Protein AF-A0A0G0CD13-F1 (afdb_monomer)

Secondary structure (DSSP, 8-state):
-PPBP--HHHHHHHHHIIIIIIHHHHHHHHHHHHHHHHHHHH--HHHHHHHHHHHHHHHHHHHHHHHHHHHHHHB-BS-HHHHHHHHHHHHHHHHHHHHHHT---SSHHHHHHHHHHHHHHHHHHHHHHHHHHHH---B---GGGS--

Sequence (148 aa):
MKKKIIQDWQIALVHWLLAGIAMPFLFSLIFGMTIINVIESFGVIVWLAILGEVIKFFLIWISIIYSAKYISKMFIIKNSLNVVRLATIYLIIFVGGFRLIFFDGSDEINYILSVIHLLSLLVIAPFFYFSSKNYIKNRGETKEDIIQ

Structure (mmCIF, N/CA/C/O backbone):
data_AF-A0A0G0CD13-F1
#
_entry.id   AF-A0A0G0CD13-F1
#
loop_
_atom_site.group_PDB
_atom_site.id
_atom_site.type_symbol
_atom_site.label_atom_id
_atom_site.label_alt_id
_atom_site.label_comp_id
_atom_site.label_asym_id
_atom_site.label_entity_id
_atom_site.label_seq_id
_atom_site.pdbx_PDB_ins_code
_atom_site.Cartn_x
_atom_site.Cartn_y
_atom_site.Cartn_z
_atom_site.occupancy
_atom_site.B_iso_or_equiv
_atom_site.auth_seq_id
_atom_site.auth_comp_id
_atom_site.auth_asym_id
_atom_site.auth_atom_id
_atom_site.pdbx_PDB_model_num
ATOM 1 N N . MET A 1 1 ? -19.326 12.287 15.334 1.00 60.97 1 MET A N 1
ATOM 2 C CA . MET A 1 1 ? -19.711 11.193 14.414 1.00 60.97 1 MET A CA 1
ATOM 3 C C . MET A 1 1 ? -19.573 9.896 15.195 1.00 60.97 1 MET A C 1
ATOM 5 O O . MET A 1 1 ? -18.497 9.686 15.742 1.00 60.97 1 MET A O 1
ATOM 9 N N . LYS A 1 2 ? -20.641 9.100 15.343 1.00 74.19 2 LYS A N 1
ATOM 10 C CA . LYS A 1 2 ? -20.572 7.826 16.084 1.00 74.19 2 LYS A CA 1
ATOM 11 C C . LYS A 1 2 ? -19.629 6.866 15.351 1.00 74.19 2 LYS A C 1
ATOM 13 O O . LYS A 1 2 ? -19.743 6.721 14.131 1.00 74.19 2 LYS A O 1
ATOM 18 N N . LYS A 1 3 ? -18.687 6.253 16.073 1.00 80.12 3 LYS A N 1
ATOM 19 C CA . LYS A 1 3 ? -17.772 5.258 15.497 1.00 80.12 3 LYS A CA 1
ATOM 20 C C . LYS A 1 3 ? -18.513 3.944 15.277 1.00 80.12 3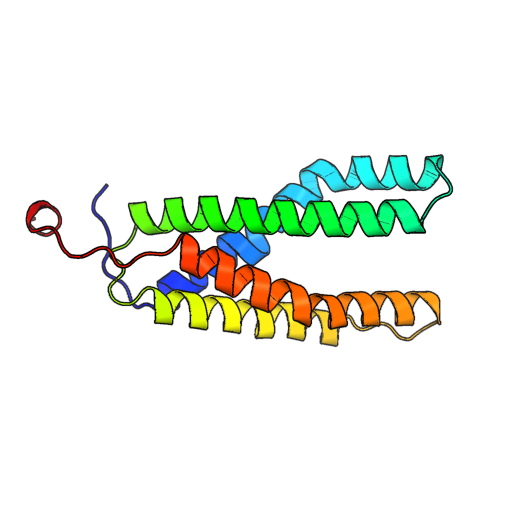 LYS A C 1
ATOM 22 O O . LYS A 1 3 ? -19.342 3.553 16.091 1.00 80.12 3 LYS A O 1
ATOM 27 N N . LYS A 1 4 ? -18.196 3.249 14.189 1.00 84.69 4 LYS A N 1
ATOM 28 C CA . LYS A 1 4 ? -18.786 1.950 13.853 1.00 84.69 4 LYS A CA 1
ATOM 29 C C . LYS A 1 4 ? -17.885 0.812 14.328 1.00 84.69 4 LYS A C 1
ATOM 31 O O . LYS A 1 4 ? -16.664 0.876 14.181 1.00 84.69 4 LYS A O 1
ATOM 36 N N . ILE A 1 5 ? -18.492 -0.245 14.857 1.00 84.88 5 ILE A N 1
ATOM 37 C CA . ILE A 1 5 ? -17.815 -1.518 15.116 1.00 84.88 5 ILE A CA 1
ATOM 38 C C . ILE A 1 5 ? -18.046 -2.395 13.892 1.00 84.88 5 ILE A C 1
ATOM 40 O O . ILE A 1 5 ? -19.184 -2.718 13.565 1.00 84.88 5 ILE A O 1
ATOM 44 N N . ILE A 1 6 ? -16.968 -2.742 13.199 1.00 88.81 6 ILE A N 1
ATOM 45 C CA . ILE A 1 6 ? -16.992 -3.613 12.021 1.00 88.81 6 ILE A CA 1
ATOM 46 C C . ILE A 1 6 ? -15.840 -4.616 12.108 1.00 88.81 6 ILE A C 1
ATOM 48 O O . ILE A 1 6 ? -14.985 -4.507 12.988 1.00 88.81 6 ILE A O 1
ATOM 52 N N . GLN A 1 7 ? -15.825 -5.607 11.219 1.00 92.88 7 GLN A N 1
ATOM 53 C CA . GLN A 1 7 ? -14.803 -6.651 11.243 1.00 92.88 7 GLN A CA 1
ATOM 54 C C . GLN A 1 7 ? -13.443 -6.108 10.774 1.00 92.88 7 GLN A C 1
ATOM 56 O O . GLN A 1 7 ? -13.373 -5.270 9.873 1.00 92.88 7 GLN A O 1
ATOM 61 N N . ASP A 1 8 ? -12.348 -6.619 11.347 1.00 93.00 8 ASP A N 1
ATOM 62 C CA . ASP A 1 8 ? -10.984 -6.149 11.057 1.00 93.00 8 ASP A CA 1
ATOM 63 C C . ASP A 1 8 ? -10.638 -6.189 9.560 1.00 93.00 8 ASP A C 1
ATOM 65 O O . ASP A 1 8 ? -9.971 -5.284 9.062 1.00 93.00 8 ASP A O 1
ATOM 69 N N . TRP A 1 9 ? -11.107 -7.204 8.823 1.00 95.31 9 TRP A N 1
ATOM 70 C CA . TRP A 1 9 ? -10.844 -7.326 7.384 1.00 95.31 9 TRP A CA 1
ATOM 71 C C . TRP A 1 9 ? -11.479 -6.190 6.575 1.00 95.31 9 TRP A C 1
ATOM 73 O O . TRP A 1 9 ? -10.897 -5.734 5.595 1.00 95.31 9 TRP A O 1
ATOM 83 N N . GLN A 1 10 ? -12.627 -5.669 7.017 1.00 95.81 10 GLN A N 1
ATOM 84 C CA . GLN A 1 10 ? -13.286 -4.528 6.379 1.00 95.81 10 GLN A CA 1
ATOM 85 C C . GLN A 1 10 ? -12.494 -3.246 6.638 1.00 95.81 10 GLN A C 1
ATOM 87 O O . GLN A 1 10 ? -12.273 -2.456 5.723 1.00 95.81 10 GLN A O 1
ATOM 92 N N . ILE A 1 11 ? -12.005 -3.061 7.869 1.00 95.56 11 ILE A N 1
ATOM 93 C CA . ILE A 1 11 ? -11.129 -1.933 8.218 1.00 95.56 11 ILE A CA 1
ATOM 94 C C . ILE A 1 11 ? -9.830 -2.004 7.408 1.00 95.56 11 ILE A C 1
ATOM 96 O O . ILE A 1 11 ? -9.377 -0.994 6.870 1.00 95.56 11 ILE A O 1
ATOM 100 N N . ALA A 1 12 ? -9.249 -3.198 7.289 1.00 97.06 12 ALA A N 1
ATOM 101 C CA . ALA A 1 12 ? -8.047 -3.448 6.507 1.00 97.06 12 ALA A CA 1
ATOM 102 C C . ALA A 1 12 ? -8.254 -3.141 5.020 1.00 97.06 12 ALA A C 1
ATOM 104 O O . ALA A 1 12 ? -7.406 -2.493 4.409 1.00 97.06 12 ALA A O 1
ATOM 105 N N . LEU A 1 13 ? -9.395 -3.552 4.459 1.00 95.94 13 LEU A N 1
ATOM 106 C CA . LEU A 1 13 ? -9.759 -3.281 3.072 1.00 95.94 13 LEU A CA 1
ATOM 107 C C . LEU A 1 13 ? -9.876 -1.775 2.824 1.00 95.94 13 LEU A C 1
ATOM 109 O O . LEU A 1 13 ? -9.277 -1.266 1.883 1.00 95.94 13 LEU A O 1
ATOM 113 N N . VAL A 1 14 ? -10.575 -1.045 3.699 1.00 95.69 14 VAL A N 1
ATOM 114 C CA . VAL A 1 14 ? -10.670 0.422 3.618 1.00 95.69 14 VAL A CA 1
ATOM 115 C C . VAL A 1 14 ? -9.288 1.062 3.736 1.00 95.69 14 VAL A C 1
ATOM 117 O O . VAL A 1 14 ? -8.973 1.984 2.983 1.00 95.69 14 VAL A O 1
ATOM 120 N N . HIS A 1 15 ? -8.440 0.568 4.646 1.00 95.81 15 HIS A N 1
ATOM 121 C CA . HIS A 1 15 ? -7.094 1.108 4.817 1.00 95.81 15 HIS A CA 1
ATOM 122 C C . HIS A 1 15 ? -6.279 0.973 3.540 1.00 95.81 15 HIS A C 1
ATOM 124 O O . HIS A 1 15 ? -5.703 1.960 3.084 1.00 95.81 15 HIS A O 1
ATOM 130 N N . TRP A 1 16 ? -6.270 -0.231 2.969 1.00 94.88 16 TRP A N 1
ATOM 131 C CA . TRP A 1 16 ? -5.568 -0.544 1.736 1.00 94.88 16 TRP A CA 1
ATOM 132 C C . TRP A 1 16 ? -6.127 0.230 0.537 1.00 94.88 16 TRP A C 1
ATOM 134 O O . TRP A 1 16 ? -5.344 0.811 -0.205 1.00 94.88 16 TRP A O 1
ATOM 144 N N . LEU A 1 17 ? -7.450 0.332 0.376 1.00 93.31 17 LEU A N 1
ATOM 145 C CA . LEU A 1 17 ? -8.054 1.113 -0.711 1.00 93.31 17 LEU A CA 1
ATOM 146 C C . LEU A 1 17 ? -7.620 2.581 -0.654 1.00 93.31 17 LEU A C 1
ATOM 148 O O . LEU A 1 17 ? -7.221 3.152 -1.666 1.00 93.31 17 LEU A O 1
ATOM 152 N N . LEU A 1 18 ? -7.651 3.189 0.534 1.00 92.50 18 LEU A N 1
ATOM 153 C CA . LEU A 1 18 ? -7.268 4.590 0.707 1.00 92.50 18 LEU A CA 1
ATOM 154 C C . LEU A 1 18 ? -5.757 4.804 0.559 1.00 92.50 18 LEU A C 1
ATOM 156 O O . LEU A 1 18 ? -5.331 5.738 -0.118 1.00 92.50 18 LEU A O 1
ATOM 160 N N . ALA A 1 19 ? -4.949 3.957 1.201 1.00 90.25 19 ALA A N 1
ATOM 161 C CA . ALA A 1 19 ? -3.504 4.149 1.287 1.00 90.25 19 ALA A CA 1
ATOM 162 C C . ALA A 1 19 ? -2.733 3.588 0.080 1.00 90.25 19 ALA A C 1
ATOM 164 O O . ALA A 1 19 ? -1.692 4.125 -0.283 1.00 90.25 19 ALA A O 1
ATOM 165 N N . GLY A 1 20 ? -3.230 2.504 -0.514 1.00 81.12 20 GLY A N 1
ATOM 166 C CA . GLY A 1 20 ? -2.584 1.760 -1.592 1.00 81.12 20 GLY A CA 1
ATOM 167 C C . GLY A 1 20 ? -3.108 2.073 -2.992 1.00 81.12 20 GLY A C 1
ATOM 168 O O . GLY A 1 20 ? -2.374 1.845 -3.948 1.00 81.12 20 GLY A O 1
ATOM 169 N N . ILE A 1 21 ? -4.333 2.599 -3.133 1.00 81.94 21 ILE A N 1
ATOM 170 C CA . ILE A 1 21 ? -4.927 2.906 -4.448 1.00 81.94 21 ILE A CA 1
ATOM 171 C C . ILE A 1 21 ? -5.304 4.379 -4.563 1.00 81.94 21 ILE A C 1
ATOM 173 O O . ILE A 1 21 ? -4.725 5.093 -5.376 1.00 81.94 21 ILE A O 1
ATOM 177 N N . ALA A 1 22 ? -6.269 4.838 -3.763 1.00 80.75 22 ALA A N 1
ATOM 178 C CA . ALA A 1 22 ? -6.933 6.118 -3.995 1.00 80.75 22 ALA A CA 1
ATOM 179 C C . ALA A 1 22 ? -5.950 7.291 -3.970 1.00 80.75 22 ALA A C 1
ATOM 181 O O . ALA A 1 22 ? -5.947 8.120 -4.876 1.00 80.75 22 ALA A O 1
ATOM 182 N N . MET A 1 23 ? -5.084 7.343 -2.958 1.00 71.69 23 MET A N 1
ATOM 183 C CA . MET A 1 23 ? -4.122 8.431 -2.842 1.00 71.69 23 MET A CA 1
ATOM 184 C C . MET A 1 23 ? -3.010 8.361 -3.903 1.00 71.69 23 MET A C 1
ATOM 186 O O . MET A 1 23 ? -2.834 9.365 -4.590 1.00 71.69 23 MET A O 1
ATOM 190 N N . PRO A 1 24 ? -2.309 7.228 -4.134 1.00 71.31 24 PRO A N 1
ATOM 191 C CA . PRO A 1 24 ? -1.365 7.122 -5.250 1.00 71.31 24 PRO A CA 1
ATOM 192 C C . PRO A 1 24 ? -1.969 7.514 -6.605 1.00 71.31 24 PRO A C 1
ATOM 194 O O . PRO A 1 24 ? -1.340 8.258 -7.350 1.00 71.31 24 PRO A O 1
ATOM 197 N N . PHE A 1 25 ? -3.209 7.099 -6.887 1.00 77.44 25 PHE A N 1
ATOM 198 C CA . PHE A 1 25 ? -3.918 7.462 -8.115 1.00 77.44 25 PHE A CA 1
ATOM 199 C C . PHE A 1 25 ? -4.158 8.974 -8.235 1.00 77.44 25 PHE A C 1
ATOM 201 O O . PHE A 1 25 ? -3.864 9.565 -9.273 1.00 77.44 25 PHE A O 1
ATOM 208 N N . LEU A 1 26 ? -4.634 9.624 -7.167 1.00 76.94 26 LEU A 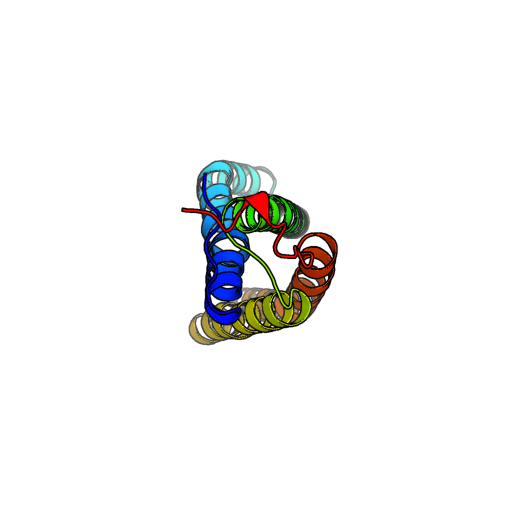N 1
ATOM 209 C CA . LEU A 1 26 ? -4.822 11.079 -7.143 1.00 76.94 26 LEU A CA 1
ATOM 210 C C . LEU A 1 26 ? -3.505 11.827 -7.369 1.00 76.94 26 LEU A C 1
ATOM 212 O O . LEU A 1 26 ? -3.471 12.817 -8.096 1.00 76.94 26 LEU A O 1
ATOM 216 N N . PHE A 1 27 ? -2.408 11.343 -6.790 1.00 68.50 27 PHE A N 1
ATOM 217 C CA . PHE A 1 27 ? -1.097 11.937 -7.018 1.00 68.50 27 PHE A CA 1
ATOM 218 C C . PHE A 1 27 ? -0.613 11.750 -8.457 1.00 68.50 27 PHE A C 1
ATOM 220 O O . PHE A 1 27 ? -0.114 12.704 -9.049 1.00 68.50 27 PHE A O 1
ATOM 227 N N . SER A 1 28 ? -0.803 10.571 -9.050 1.00 70.44 28 SER A N 1
ATOM 228 C CA . SER A 1 2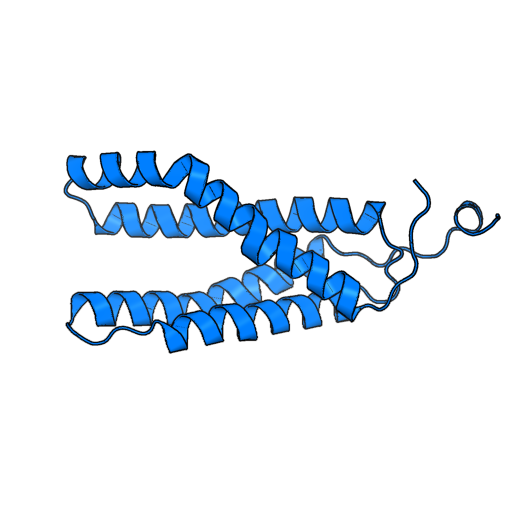8 ? -0.497 10.352 -10.466 1.00 70.44 28 SER A CA 1
ATOM 229 C C . SER A 1 28 ? -1.304 11.279 -11.378 1.00 70.44 28 SER A C 1
ATOM 231 O O . SER A 1 28 ? -0.748 11.793 -12.342 1.00 70.44 28 SER A O 1
ATOM 233 N N . LEU A 1 29 ? -2.571 11.562 -11.057 1.00 77.31 29 LEU A N 1
ATOM 234 C CA . LEU A 1 29 ? -3.375 12.530 -11.812 1.00 77.31 29 LEU A CA 1
ATOM 235 C C . LEU A 1 29 ? -2.836 13.962 -11.704 1.00 77.31 29 LEU A C 1
ATOM 237 O O . LEU A 1 29 ? -2.770 14.664 -12.708 1.00 77.31 29 LEU A O 1
ATOM 241 N N . ILE A 1 30 ? -2.445 14.398 -10.503 1.00 76.12 30 ILE A N 1
ATOM 242 C CA . ILE A 1 30 ? -1.984 15.777 -10.270 1.00 76.12 30 ILE A CA 1
ATOM 243 C C . ILE A 1 30 ? -0.586 16.005 -10.858 1.00 76.12 30 ILE A C 1
ATOM 245 O O . ILE A 1 30 ? -0.322 17.054 -11.440 1.00 76.12 30 ILE A O 1
ATOM 249 N N . PHE A 1 31 ? 0.318 15.037 -10.700 1.00 69.44 31 PHE A N 1
ATOM 250 C CA . PHE A 1 31 ? 1.739 15.211 -11.014 1.00 69.44 31 PHE A CA 1
ATOM 251 C C . PHE A 1 31 ? 2.181 14.521 -12.309 1.00 69.44 31 PHE A C 1
ATOM 253 O O . PHE A 1 31 ? 3.269 14.813 -12.800 1.00 69.44 31 PHE A O 1
ATOM 260 N N . GLY A 1 32 ? 1.357 13.645 -12.890 1.00 70.56 32 GLY A N 1
ATOM 261 C CA . GLY A 1 32 ? 1.721 12.851 -14.066 1.00 70.56 32 GLY A CA 1
ATOM 262 C C . GLY A 1 32 ? 2.097 13.699 -15.279 1.00 70.56 32 GLY A C 1
ATOM 263 O O . GLY A 1 32 ? 3.141 13.466 -15.881 1.00 70.56 32 GLY A O 1
ATOM 264 N N . MET A 1 33 ? 1.313 14.737 -15.592 1.00 68.88 33 MET A N 1
ATOM 265 C CA . MET A 1 33 ? 1.617 15.624 -16.726 1.00 68.88 33 MET A CA 1
ATOM 266 C C . MET A 1 33 ? 2.896 16.440 -16.512 1.00 68.88 33 MET A C 1
ATOM 268 O O . MET A 1 33 ? 3.691 16.600 -17.434 1.00 68.88 33 MET A O 1
ATOM 272 N N . THR A 1 34 ? 3.142 16.909 -15.287 1.00 68.94 34 THR A N 1
ATOM 273 C CA . THR A 1 34 ? 4.373 17.637 -14.953 1.00 68.94 34 THR A CA 1
ATOM 274 C C . THR A 1 34 ? 5.602 16.743 -15.103 1.00 68.94 34 THR A C 1
ATOM 276 O O . THR A 1 34 ? 6.627 17.193 -15.605 1.00 68.94 34 THR A O 1
ATOM 279 N N . ILE A 1 35 ? 5.500 15.470 -14.709 1.00 67.81 35 ILE A N 1
ATOM 280 C CA . ILE A 1 35 ? 6.597 14.505 -14.823 1.00 67.81 35 ILE A CA 1
ATOM 281 C C . ILE A 1 35 ? 6.929 14.218 -16.294 1.00 67.81 35 ILE A C 1
ATOM 283 O O . ILE A 1 35 ? 8.106 14.226 -16.643 1.00 67.81 35 ILE A O 1
ATOM 287 N N . ILE A 1 36 ? 5.925 14.032 -17.161 1.00 68.88 36 ILE A N 1
ATOM 288 C CA . ILE A 1 36 ? 6.135 13.778 -18.601 1.00 68.88 36 ILE A CA 1
ATOM 289 C C . ILE A 1 36 ? 6.915 14.931 -19.251 1.00 68.88 36 ILE A C 1
ATOM 291 O O . ILE A 1 36 ? 7.952 14.699 -19.868 1.00 68.88 36 ILE A O 1
ATOM 295 N N . ASN A 1 37 ? 6.493 16.175 -19.011 1.00 67.06 37 ASN A N 1
ATOM 296 C CA . ASN A 1 37 ? 7.145 17.358 -19.586 1.00 67.06 37 ASN A CA 1
ATOM 297 C C . ASN A 1 37 ? 8.595 17.540 -19.096 1.00 67.06 37 ASN A C 1
ATOM 299 O O . ASN A 1 37 ? 9.454 18.021 -19.832 1.00 67.06 37 ASN A O 1
ATOM 303 N N . VAL A 1 38 ? 8.889 17.157 -17.849 1.00 66.94 38 VAL A N 1
ATOM 304 C CA . VAL A 1 38 ? 10.255 17.209 -17.301 1.00 66.94 38 VAL A CA 1
ATOM 305 C C . VAL A 1 38 ? 11.132 16.097 -17.891 1.00 66.94 38 VAL A C 1
ATOM 307 O O . VAL A 1 38 ? 12.303 16.337 -18.175 1.00 66.94 38 VAL A O 1
ATOM 310 N N . ILE A 1 39 ? 10.590 14.897 -18.124 1.00 65.94 39 ILE A N 1
ATOM 311 C CA . ILE A 1 39 ? 11.336 13.776 -18.722 1.00 65.94 39 ILE A CA 1
ATOM 312 C C . ILE A 1 39 ? 11.812 14.112 -20.135 1.00 65.94 39 ILE A C 1
ATOM 314 O O . ILE A 1 39 ? 12.990 13.908 -20.438 1.00 65.94 39 ILE A O 1
ATOM 318 N N . GLU A 1 40 ? 10.935 14.673 -20.967 1.00 65.81 40 GLU A N 1
ATOM 319 C CA . GLU A 1 40 ? 11.276 15.051 -22.343 1.00 65.81 40 GLU A CA 1
ATOM 320 C C . GLU A 1 40 ? 12.378 16.119 -22.402 1.00 65.81 40 GLU A C 1
ATOM 322 O O . GLU A 1 40 ? 13.194 16.124 -23.322 1.00 65.81 40 GLU A O 1
ATOM 327 N N . SER A 1 41 ? 12.451 16.995 -21.396 1.00 65.56 41 SER A N 1
ATOM 328 C CA . SER A 1 41 ? 13.336 18.159 -21.427 1.00 65.56 41 SER A CA 1
ATOM 329 C C . SER A 1 41 ? 14.748 17.913 -20.882 1.00 65.56 41 SER A C 1
ATOM 331 O O . SER A 1 41 ? 15.645 18.697 -21.189 1.00 65.56 41 SER A O 1
ATOM 333 N N . PHE A 1 42 ? 14.967 16.880 -20.058 1.00 60.38 42 PHE A N 1
ATOM 334 C CA . PHE A 1 42 ? 16.248 16.697 -19.362 1.00 60.38 42 PHE A CA 1
ATOM 335 C C . PHE A 1 42 ? 17.149 15.613 -19.963 1.00 60.38 42 PHE A C 1
ATOM 337 O O . PHE A 1 42 ? 18.340 15.619 -19.676 1.00 60.38 42 PHE A O 1
ATOM 344 N N . GLY A 1 43 ? 16.646 14.671 -20.768 1.00 59.69 43 GLY A N 1
ATOM 345 C CA . GLY A 1 43 ? 17.471 13.576 -21.318 1.00 59.69 43 GLY A CA 1
ATOM 346 C C . GLY A 1 43 ? 18.112 12.662 -20.253 1.00 59.69 43 GLY A C 1
ATOM 347 O O . GLY A 1 43 ? 18.886 11.764 -20.575 1.00 59.69 43 GLY A O 1
ATOM 348 N N . VAL A 1 44 ? 17.781 12.867 -18.973 1.00 63.78 44 VAL A N 1
ATOM 349 C CA . VAL A 1 44 ? 18.368 12.193 -17.813 1.00 63.78 44 VAL A CA 1
ATOM 350 C C . VAL A 1 44 ? 17.338 11.242 -17.195 1.00 63.78 44 VAL A C 1
ATOM 352 O O . VAL A 1 44 ? 16.862 11.413 -16.072 1.00 63.78 44 VAL A O 1
ATOM 355 N N . ILE A 1 45 ? 16.974 10.220 -17.966 1.00 66.69 45 ILE A N 1
ATOM 356 C CA . ILE A 1 45 ? 15.890 9.274 -17.653 1.00 66.69 45 ILE A CA 1
ATOM 357 C C . ILE A 1 45 ? 16.132 8.536 -16.321 1.00 66.69 45 ILE A C 1
ATOM 359 O O . ILE A 1 45 ? 15.202 8.334 -15.543 1.00 66.69 45 ILE A O 1
ATOM 363 N N . VAL A 1 46 ? 17.387 8.197 -16.003 1.00 64.50 46 VAL A N 1
A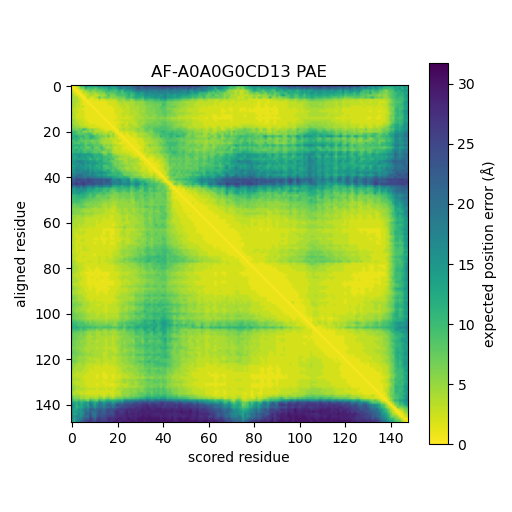TOM 364 C CA . VAL A 1 46 ? 17.737 7.409 -14.804 1.00 64.50 46 VAL A CA 1
ATOM 365 C C . VAL A 1 46 ? 17.512 8.185 -13.500 1.00 64.50 46 VAL A C 1
ATOM 367 O O . VAL A 1 46 ? 16.908 7.661 -12.565 1.00 64.50 46 VAL A O 1
ATOM 370 N N . TRP A 1 47 ? 17.952 9.445 -13.422 1.00 67.31 47 TRP A N 1
ATOM 371 C CA . TRP A 1 47 ? 17.786 10.257 -12.208 1.00 67.31 47 TRP A CA 1
ATOM 372 C C . TRP A 1 47 ? 16.317 10.616 -11.953 1.00 67.31 47 TRP A C 1
ATOM 374 O O . TRP A 1 47 ? 15.880 10.652 -10.801 1.00 67.31 47 TRP A O 1
ATOM 384 N N . LEU A 1 48 ? 15.534 10.804 -13.018 1.00 69.00 48 LEU A N 1
ATOM 385 C CA . LEU A 1 48 ? 14.091 11.022 -12.921 1.00 69.00 48 LEU A CA 1
ATOM 386 C C . LEU A 1 48 ? 13.341 9.764 -12.469 1.00 69.00 48 LEU A C 1
ATOM 388 O O . LEU A 1 48 ? 12.421 9.876 -11.660 1.00 69.00 48 LEU A O 1
ATOM 392 N N . ALA A 1 49 ? 13.765 8.573 -12.901 1.00 67.38 49 ALA A N 1
ATOM 393 C CA . ALA A 1 49 ? 13.206 7.312 -12.413 1.00 67.38 49 ALA A CA 1
ATOM 394 C C . ALA A 1 49 ? 13.457 7.117 -10.905 1.00 67.38 49 ALA A C 1
ATOM 396 O O . ALA A 1 49 ? 12.538 6.764 -10.162 1.00 67.38 49 ALA A O 1
ATOM 397 N N . ILE A 1 50 ? 14.672 7.421 -10.430 1.00 71.75 50 ILE A N 1
ATOM 398 C CA . ILE A 1 50 ? 15.010 7.378 -8.997 1.00 71.75 50 ILE A CA 1
ATOM 399 C C . ILE A 1 50 ? 14.149 8.375 -8.211 1.00 71.75 50 ILE A C 1
ATOM 401 O O . ILE A 1 50 ? 13.556 8.011 -7.195 1.00 71.75 50 ILE A O 1
ATOM 405 N N . LEU A 1 51 ? 14.039 9.621 -8.687 1.00 76.12 51 LEU A N 1
ATOM 406 C CA . LEU A 1 51 ? 13.208 10.642 -8.047 1.00 76.12 51 LEU A CA 1
ATOM 407 C C . LEU A 1 51 ? 11.729 10.225 -8.005 1.00 76.12 51 LEU A C 1
ATOM 409 O O . LEU A 1 51 ? 11.071 10.403 -6.980 1.00 76.12 51 LEU A O 1
ATOM 413 N N . GLY A 1 52 ? 11.221 9.630 -9.086 1.00 74.88 52 GLY A N 1
ATOM 414 C CA . GLY A 1 52 ? 9.856 9.114 -9.166 1.00 74.88 52 GLY A CA 1
ATOM 415 C C . GLY A 1 52 ? 9.568 8.042 -8.114 1.00 74.88 52 GLY A C 1
ATOM 416 O O . GLY A 1 52 ? 8.536 8.097 -7.442 1.00 74.88 52 GLY A O 1
ATOM 417 N N . GLU A 1 53 ? 10.501 7.113 -7.895 1.00 75.38 53 GLU A N 1
ATOM 418 C CA . GLU A 1 53 ? 10.370 6.116 -6.829 1.00 75.38 53 GLU A CA 1
ATOM 419 C C . GLU A 1 53 ? 10.416 6.760 -5.433 1.00 75.38 53 GLU A C 1
ATOM 421 O O . GLU A 1 53 ? 9.569 6.448 -4.594 1.00 75.38 53 GLU A O 1
ATOM 426 N N . VAL A 1 54 ? 11.313 7.722 -5.182 1.00 80.75 54 VAL A N 1
ATOM 427 C CA . VAL A 1 54 ? 11.363 8.454 -3.897 1.00 80.75 54 VAL A CA 1
ATOM 428 C C . VAL A 1 54 ? 10.040 9.169 -3.610 1.00 80.75 54 VAL A C 1
ATOM 430 O O . VAL A 1 54 ? 9.496 9.050 -2.507 1.00 80.75 54 VAL A O 1
ATOM 433 N N . ILE A 1 55 ? 9.489 9.868 -4.607 1.00 81.50 55 ILE A N 1
ATOM 434 C CA . ILE A 1 55 ? 8.187 10.531 -4.496 1.00 81.50 55 ILE A CA 1
ATOM 435 C C . ILE A 1 55 ? 7.119 9.491 -4.163 1.00 81.50 55 ILE A C 1
ATOM 437 O O . ILE A 1 55 ? 6.397 9.654 -3.186 1.00 81.50 55 ILE A O 1
ATOM 441 N N . LYS A 1 56 ? 7.053 8.373 -4.889 1.00 78.38 56 LYS A N 1
ATOM 442 C CA . LYS A 1 56 ? 6.078 7.303 -4.636 1.00 78.38 56 LYS A CA 1
ATOM 443 C C . LYS A 1 56 ? 6.119 6.776 -3.196 1.00 78.38 56 LYS A C 1
ATOM 445 O O . LYS A 1 56 ? 5.057 6.613 -2.592 1.00 78.38 56 LYS A O 1
ATOM 450 N N . PHE A 1 57 ? 7.300 6.567 -2.607 1.00 83.75 57 PHE A N 1
ATOM 451 C CA . PHE A 1 57 ? 7.417 6.184 -1.191 1.00 83.75 57 PHE A CA 1
ATOM 452 C C . PHE A 1 57 ? 6.844 7.247 -0.251 1.00 83.75 57 PHE A C 1
ATOM 454 O O . PHE A 1 57 ? 6.076 6.924 0.661 1.00 83.75 57 PHE A O 1
ATOM 461 N N . PHE A 1 58 ? 7.173 8.514 -0.497 1.00 86.00 58 PHE A N 1
ATOM 462 C CA . PHE A 1 58 ? 6.655 9.636 0.279 1.00 86.00 58 PHE A CA 1
ATOM 463 C C . PHE A 1 58 ? 5.126 9.745 0.186 1.00 86.00 58 PHE A C 1
ATOM 465 O O . PHE A 1 58 ? 4.442 9.934 1.194 1.00 86.00 58 PHE A O 1
ATOM 472 N N . LEU A 1 59 ? 4.572 9.542 -1.009 1.00 84.94 59 LEU A N 1
ATOM 473 C CA . LEU A 1 59 ? 3.133 9.552 -1.238 1.00 84.94 59 LEU A CA 1
ATOM 474 C C . LEU A 1 59 ? 2.436 8.426 -0.486 1.00 84.94 59 LEU A C 1
ATOM 476 O O . LEU A 1 59 ? 1.452 8.674 0.208 1.00 84.94 59 LEU A O 1
ATOM 480 N N . ILE A 1 60 ? 2.957 7.202 -0.557 1.00 88.31 60 ILE A N 1
ATOM 481 C CA . ILE A 1 60 ? 2.409 6.061 0.187 1.00 88.31 60 ILE A CA 1
ATOM 482 C C . ILE A 1 60 ? 2.440 6.336 1.687 1.00 88.31 60 ILE A C 1
ATOM 484 O O . ILE A 1 60 ? 1.448 6.106 2.374 1.00 88.31 60 ILE A O 1
ATOM 488 N N . TRP A 1 61 ? 3.538 6.889 2.198 1.00 91.31 61 TRP A N 1
ATOM 489 C CA . TRP A 1 61 ? 3.659 7.243 3.608 1.00 91.31 61 TRP A CA 1
ATOM 490 C C . TRP A 1 61 ? 2.581 8.231 4.064 1.00 91.31 61 TRP A C 1
ATOM 492 O O . TRP A 1 61 ? 1.863 7.970 5.032 1.00 91.31 61 TRP A O 1
ATOM 502 N N . ILE A 1 62 ? 2.406 9.328 3.324 1.00 90.88 62 ILE A N 1
ATOM 503 C CA . ILE A 1 62 ? 1.344 10.308 3.573 1.00 90.88 62 ILE A CA 1
ATOM 504 C C . ILE A 1 62 ? -0.032 9.634 3.527 1.00 90.88 62 ILE A C 1
ATOM 506 O O . ILE A 1 62 ? -0.875 9.849 4.401 1.00 90.88 62 ILE A O 1
ATOM 510 N N . SER A 1 63 ? -0.249 8.776 2.535 1.00 91.62 63 SER A N 1
ATOM 511 C CA . SER A 1 63 ? -1.509 8.064 2.327 1.00 91.62 63 SER A CA 1
ATOM 512 C C . SER A 1 63 ? -1.853 7.152 3.504 1.00 91.62 63 SER A C 1
ATOM 514 O O . SER A 1 63 ? -3.001 7.117 3.951 1.00 91.62 63 SER A O 1
ATOM 516 N N . ILE A 1 64 ? -0.852 6.472 4.070 1.00 95.19 64 ILE A N 1
ATOM 517 C CA . ILE A 1 64 ? -0.988 5.659 5.282 1.00 95.19 64 ILE A CA 1
ATOM 518 C C . ILE A 1 64 ? -1.412 6.529 6.468 1.00 95.19 64 ILE A C 1
ATOM 520 O O . ILE A 1 64 ? -2.358 6.166 7.171 1.00 95.19 64 ILE A O 1
ATOM 524 N N . ILE A 1 65 ? -0.766 7.683 6.673 1.00 94.50 65 ILE A N 1
ATOM 525 C CA . ILE A 1 65 ? -1.088 8.610 7.770 1.00 94.50 65 ILE A CA 1
ATOM 526 C C . ILE A 1 65 ? -2.545 9.073 7.671 1.00 94.50 65 ILE A C 1
ATOM 528 O O . ILE A 1 65 ? -3.301 8.980 8.644 1.00 94.50 65 ILE A O 1
ATOM 532 N N . TYR A 1 66 ? -2.963 9.550 6.496 1.00 92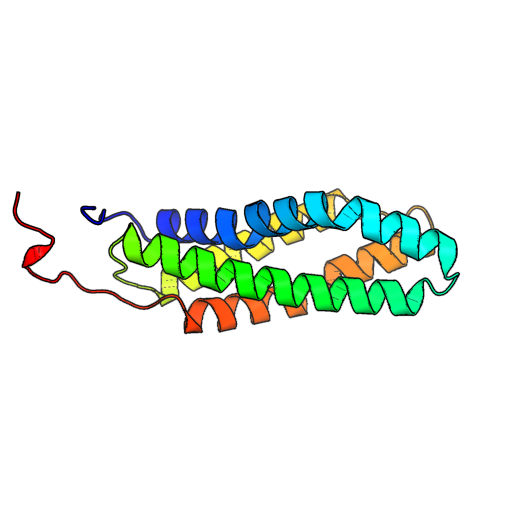.88 66 TYR A N 1
ATOM 533 C CA . TYR A 1 66 ? -4.324 10.044 6.287 1.00 92.88 66 TYR A CA 1
ATOM 534 C C . TYR A 1 66 ? -5.365 8.935 6.408 1.00 92.88 66 TYR A C 1
ATOM 536 O O . TYR A 1 66 ? -6.386 9.127 7.071 1.00 92.88 66 TYR A O 1
ATOM 544 N N . SER A 1 67 ? -5.088 7.764 5.839 1.00 95.06 67 SER A N 1
ATOM 545 C CA . SER A 1 67 ? -5.970 6.604 5.928 1.00 95.06 67 SER A CA 1
ATOM 546 C C . SER A 1 67 ? -6.137 6.130 7.377 1.00 95.06 67 SER A C 1
ATOM 548 O O . SER A 1 67 ? -7.261 5.946 7.844 1.00 95.06 67 SER A O 1
ATOM 550 N N . ALA A 1 68 ? -5.049 6.036 8.149 1.00 94.75 68 ALA A N 1
ATOM 551 C CA . ALA A 1 68 ? -5.106 5.688 9.570 1.00 94.75 68 ALA A CA 1
ATOM 552 C C . ALA A 1 68 ? -5.884 6.734 10.389 1.00 94.75 68 ALA A C 1
ATOM 554 O O . ALA A 1 68 ? -6.712 6.385 11.238 1.00 94.75 68 ALA A O 1
ATOM 555 N N . LYS A 1 69 ? -5.685 8.028 10.103 1.00 93.06 69 LYS A N 1
ATOM 556 C CA . LYS A 1 69 ? -6.444 9.118 10.734 1.00 93.06 69 LYS A CA 1
ATOM 557 C C . LYS A 1 69 ? -7.933 9.032 10.402 1.00 93.06 69 LYS A C 1
ATOM 559 O O . LYS A 1 69 ? -8.751 9.210 11.298 1.00 93.06 69 LYS A O 1
ATOM 564 N N . TYR A 1 70 ? -8.291 8.733 9.157 1.00 92.56 70 TYR A N 1
ATOM 565 C CA . TYR A 1 70 ? -9.680 8.554 8.741 1.00 92.56 70 TYR A CA 1
ATOM 566 C C . TYR A 1 70 ? -10.325 7.358 9.450 1.00 92.56 70 TYR A C 1
ATOM 568 O O . TYR A 1 70 ? -11.347 7.505 10.117 1.00 92.56 70 TYR A O 1
ATOM 576 N N . ILE A 1 71 ? -9.676 6.196 9.402 1.00 93.56 71 ILE A N 1
ATOM 577 C CA . ILE A 1 71 ? -10.167 4.966 10.028 1.00 93.56 71 ILE A CA 1
ATOM 578 C C . ILE A 1 71 ? -10.345 5.139 11.534 1.00 93.56 71 ILE A C 1
ATOM 580 O O . ILE A 1 71 ? -11.379 4.757 12.070 1.00 93.56 71 ILE A O 1
ATOM 584 N N . SER A 1 72 ? -9.394 5.782 12.216 1.00 91.19 72 SER A N 1
ATOM 585 C CA . SER A 1 72 ? -9.495 6.015 13.664 1.00 91.19 72 SER A CA 1
ATOM 586 C C . SER A 1 72 ? -10.642 6.947 14.077 1.00 91.19 72 SER A C 1
ATOM 588 O O . SER A 1 72 ? -11.080 6.905 15.228 1.00 91.19 72 SER A O 1
ATOM 590 N N . LYS A 1 73 ? -11.133 7.790 13.159 1.00 90.25 73 LYS A N 1
ATOM 591 C CA . LYS A 1 73 ? -12.325 8.623 13.370 1.00 90.25 73 LYS A CA 1
ATOM 592 C C . LYS A 1 73 ? -13.622 7.862 13.110 1.00 90.25 73 LYS A C 1
ATOM 594 O O . LYS A 1 73 ? -14.638 8.197 13.707 1.00 90.25 73 LYS A O 1
ATOM 599 N N . MET A 1 74 ? -13.589 6.880 12.213 1.00 90.12 74 MET A N 1
ATOM 600 C CA . MET A 1 74 ? -14.780 6.187 11.719 1.00 90.12 74 MET A CA 1
ATOM 601 C C . MET A 1 74 ? -15.060 4.873 12.446 1.00 90.12 74 MET A C 1
ATOM 603 O O . MET A 1 74 ? -16.223 4.482 12.551 1.00 90.12 74 MET A O 1
ATOM 607 N N . PHE A 1 75 ? -14.026 4.193 12.948 1.00 91.56 75 PHE A N 1
ATOM 608 C CA . PHE A 1 75 ? -14.120 2.814 13.419 1.00 91.56 75 PHE A CA 1
ATOM 609 C C . PHE A 1 75 ? -13.460 2.596 14.782 1.00 91.56 75 PHE A C 1
ATOM 611 O O . PHE A 1 75 ? -12.486 3.260 15.145 1.00 91.56 75 PHE A O 1
ATOM 618 N N . ILE A 1 76 ? -13.986 1.620 15.521 1.00 90.94 76 ILE A N 1
ATOM 619 C CA . ILE A 1 76 ? -13.361 1.069 16.729 1.00 90.94 76 ILE A CA 1
ATOM 620 C C . ILE A 1 76 ? -12.454 -0.087 16.304 1.00 90.94 76 ILE A C 1
ATOM 622 O O . ILE A 1 76 ? -12.901 -1.017 15.635 1.00 90.94 76 ILE A O 1
ATOM 626 N N . ILE A 1 77 ? -11.179 -0.029 16.689 1.00 91.19 77 ILE A N 1
ATOM 627 C CA . ILE A 1 77 ? -10.159 -0.997 16.269 1.00 91.19 77 ILE A CA 1
ATOM 628 C C . ILE A 1 77 ? -9.801 -1.870 17.466 1.00 91.19 77 ILE A C 1
ATOM 630 O O . ILE A 1 77 ? -9.115 -1.409 18.383 1.00 91.19 77 ILE A O 1
ATOM 634 N N . LYS A 1 78 ? -10.258 -3.126 17.444 1.00 90.19 78 LYS A N 1
ATOM 635 C CA . LYS A 1 78 ? -9.992 -4.107 18.509 1.00 90.19 78 LYS A CA 1
ATOM 636 C C . LYS A 1 78 ? -8.617 -4.755 18.349 1.00 90.19 78 LYS A C 1
ATOM 638 O O . LYS A 1 78 ? -7.908 -4.916 19.338 1.00 90.19 78 LYS A O 1
ATOM 643 N N . ASN A 1 79 ? -8.223 -5.075 17.113 1.00 93.31 79 ASN A N 1
ATOM 644 C CA . ASN A 1 79 ? -6.931 -5.688 16.815 1.00 93.31 79 ASN A CA 1
ATOM 645 C C . ASN A 1 79 ? -6.226 -4.993 15.640 1.00 93.31 79 ASN A C 1
ATOM 647 O O . ASN A 1 79 ? -6.316 -5.397 14.480 1.00 93.31 79 ASN A O 1
ATOM 651 N N . SER A 1 80 ? -5.472 -3.939 15.948 1.00 95.12 80 SER A N 1
ATOM 652 C CA . SER A 1 80 ? -4.748 -3.151 14.951 1.00 95.12 80 SER A CA 1
ATOM 653 C C . SER A 1 80 ? -3.699 -3.962 14.200 1.00 95.12 80 SER A C 1
ATOM 655 O O . SER A 1 80 ? -3.471 -3.716 13.018 1.00 95.12 80 SER A O 1
ATOM 657 N N . LEU A 1 81 ? -3.073 -4.946 14.851 1.00 96.62 81 LEU A N 1
ATOM 658 C CA . LEU A 1 81 ? -2.068 -5.787 14.209 1.00 96.62 81 LEU A CA 1
ATOM 659 C C . LEU A 1 81 ? -2.692 -6.650 13.109 1.00 96.62 81 LEU A C 1
ATOM 661 O O . LEU A 1 81 ? -2.115 -6.768 12.029 1.00 96.62 81 LEU A O 1
ATOM 665 N N . ASN A 1 82 ? -3.870 -7.223 13.367 1.00 97.00 82 ASN A N 1
ATOM 666 C CA . ASN A 1 82 ? -4.602 -8.006 12.378 1.00 97.00 82 ASN A CA 1
ATOM 667 C C . ASN A 1 82 ? -5.027 -7.142 11.181 1.00 97.00 82 ASN A C 1
ATOM 669 O O . ASN A 1 82 ? -4.797 -7.527 10.037 1.00 97.00 82 ASN A O 1
ATOM 673 N N . VAL A 1 83 ? -5.529 -5.928 11.438 1.00 97.12 83 VAL A N 1
ATOM 674 C CA . VAL A 1 83 ? -5.863 -4.947 10.389 1.00 97.12 83 VAL A CA 1
ATOM 675 C C . VAL A 1 83 ? -4.653 -4.643 9.498 1.00 97.12 83 VAL A C 1
ATOM 677 O O . VAL A 1 83 ? -4.753 -4.696 8.274 1.00 97.12 83 VAL A O 1
ATOM 680 N N . VAL A 1 84 ? -3.492 -4.358 10.096 1.00 97.62 84 VAL A N 1
ATOM 681 C CA . VAL A 1 84 ? -2.261 -4.035 9.354 1.00 97.62 84 VAL A CA 1
ATOM 682 C C . VAL A 1 84 ? -1.769 -5.229 8.532 1.00 97.62 84 VAL A C 1
ATOM 684 O O . VAL A 1 84 ? -1.379 -5.058 7.375 1.00 97.62 84 VAL A O 1
ATOM 687 N N . ARG A 1 85 ? -1.815 -6.445 9.095 1.00 98.06 85 ARG A N 1
ATOM 688 C CA . ARG A 1 85 ? -1.444 -7.679 8.382 1.00 98.06 85 ARG A CA 1
ATOM 689 C C . ARG A 1 85 ? -2.338 -7.908 7.169 1.00 98.06 85 ARG A C 1
ATOM 691 O O . ARG A 1 85 ? -1.816 -8.074 6.072 1.00 98.06 85 ARG A O 1
ATOM 698 N N . LEU A 1 86 ? -3.657 -7.853 7.349 1.00 98.06 86 LEU A N 1
ATOM 699 C CA . LEU A 1 86 ? -4.618 -8.034 6.261 1.00 98.06 86 LEU A CA 1
ATOM 700 C C . LEU A 1 86 ? -4.456 -6.961 5.179 1.00 98.06 86 LEU A C 1
ATOM 702 O O . LEU A 1 86 ? -4.399 -7.296 4.002 1.00 98.06 86 LEU A O 1
ATOM 706 N N . ALA A 1 87 ? -4.280 -5.692 5.559 1.00 97.44 87 ALA A N 1
ATOM 707 C CA . ALA A 1 87 ? -4.074 -4.609 4.597 1.00 97.44 87 ALA A CA 1
ATOM 708 C C . ALA A 1 87 ? -2.782 -4.793 3.782 1.00 97.44 87 ALA A C 1
ATOM 710 O O . ALA A 1 87 ? -2.754 -4.517 2.585 1.00 97.44 87 ALA A O 1
ATOM 711 N N . THR A 1 88 ? -1.720 -5.301 4.414 1.00 97.25 88 THR A N 1
ATOM 712 C CA . THR A 1 88 ? -0.458 -5.624 3.730 1.00 97.25 88 THR A CA 1
ATOM 713 C 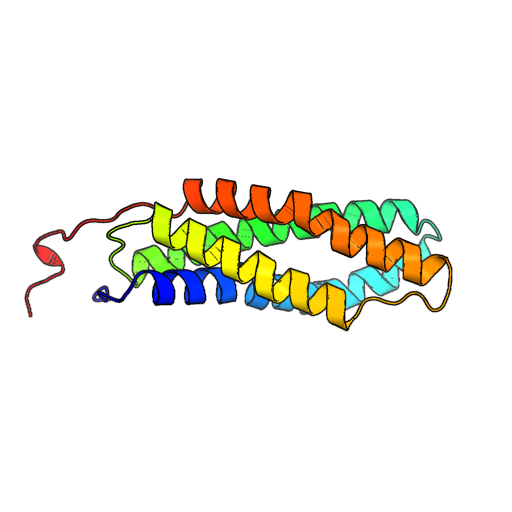C . THR A 1 88 ? -0.622 -6.824 2.794 1.00 97.25 88 THR A C 1
ATOM 715 O O . THR A 1 88 ? -0.102 -6.803 1.683 1.00 97.25 88 THR A O 1
ATOM 718 N N . ILE A 1 89 ? -1.378 -7.850 3.199 1.00 97.44 89 ILE A N 1
ATOM 719 C CA . ILE A 1 89 ? -1.709 -8.991 2.333 1.00 97.44 89 ILE A CA 1
ATOM 720 C C . ILE A 1 89 ? -2.494 -8.517 1.108 1.00 97.44 89 ILE A C 1
ATOM 722 O O . ILE A 1 89 ? -2.148 -8.895 -0.007 1.00 97.44 89 ILE A O 1
ATOM 726 N N . TYR A 1 90 ? -3.492 -7.644 1.286 1.00 96.44 90 TYR A N 1
ATOM 727 C CA . TYR A 1 90 ? -4.215 -7.041 0.165 1.00 96.44 90 TYR A CA 1
ATOM 728 C C . TYR A 1 90 ? -3.267 -6.281 -0.761 1.00 96.44 90 TYR A C 1
ATOM 730 O O . TYR A 1 90 ? -3.316 -6.480 -1.971 1.00 96.44 90 TYR A O 1
ATOM 738 N N . LEU A 1 91 ? -2.336 -5.494 -0.214 1.00 94.12 91 LEU A N 1
ATOM 739 C CA . LEU A 1 91 ? -1.315 -4.834 -1.022 1.00 94.12 91 LEU A CA 1
ATOM 740 C C . LEU A 1 91 ? -0.506 -5.833 -1.855 1.00 94.12 91 LEU A C 1
ATOM 742 O O . LEU A 1 91 ? -0.382 -5.638 -3.058 1.00 94.12 91 LEU A O 1
ATOM 746 N N . ILE A 1 92 ? 0.010 -6.904 -1.250 1.00 94.94 92 ILE A N 1
ATOM 747 C CA . ILE A 1 92 ? 0.825 -7.901 -1.958 1.00 94.94 92 ILE A CA 1
ATOM 748 C C . ILE A 1 92 ? 0.011 -8.599 -3.048 1.00 94.94 92 ILE A C 1
ATOM 750 O O . ILE A 1 92 ? 0.483 -8.702 -4.175 1.00 94.94 92 ILE A O 1
ATOM 754 N N . ILE A 1 93 ? -1.207 -9.049 -2.737 1.00 95.06 93 ILE A N 1
ATOM 755 C CA . ILE A 1 93 ? -2.051 -9.783 -3.686 1.00 95.06 93 ILE A CA 1
ATOM 756 C C . ILE A 1 93 ? -2.441 -8.888 -4.860 1.00 95.06 93 ILE A C 1
ATOM 758 O O . ILE A 1 93 ? -2.257 -9.278 -6.008 1.00 95.06 93 ILE A O 1
ATOM 762 N N . PHE A 1 94 ? -2.953 -7.687 -4.596 1.00 92.62 94 PHE A N 1
ATOM 763 C CA . PHE A 1 94 ? -3.455 -6.827 -5.662 1.00 92.62 94 PHE A CA 1
ATOM 764 C C . PHE A 1 94 ? -2.330 -6.146 -6.438 1.00 92.62 94 PHE A C 1
ATOM 766 O O . PHE A 1 94 ? -2.365 -6.154 -7.662 1.00 92.62 94 PHE A O 1
ATOM 773 N N . VAL A 1 95 ? -1.313 -5.591 -5.770 1.00 89.75 95 VAL A N 1
ATOM 774 C CA . VAL A 1 95 ? -0.193 -4.936 -6.470 1.00 89.75 95 VAL A CA 1
ATOM 775 C C . VAL A 1 95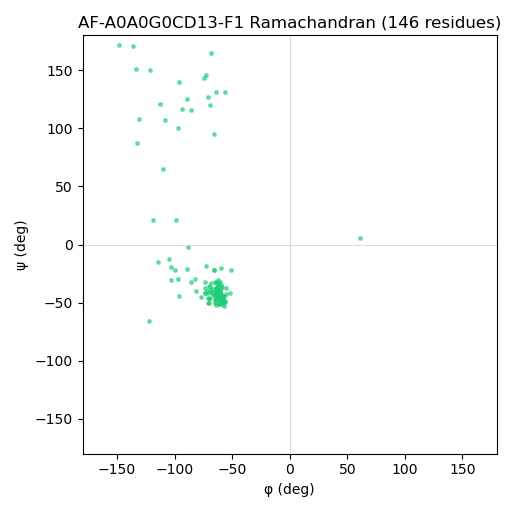 ? 0.714 -5.974 -7.124 1.00 89.75 95 VAL A C 1
ATOM 777 O O . VAL A 1 95 ? 1.140 -5.779 -8.259 1.00 89.75 95 VAL A O 1
ATOM 780 N N . GLY A 1 96 ? 0.999 -7.084 -6.441 1.00 90.50 96 GLY A N 1
ATOM 781 C CA . GLY A 1 96 ? 1.767 -8.190 -7.009 1.00 90.50 96 GLY A CA 1
ATOM 782 C C . GLY A 1 96 ? 1.030 -8.852 -8.168 1.00 90.50 96 GLY A C 1
ATOM 783 O O . GLY A 1 96 ? 1.601 -8.988 -9.243 1.00 90.50 96 GLY A O 1
ATOM 784 N N . GLY A 1 97 ? -0.253 -9.175 -7.991 1.00 92.44 97 GLY A N 1
ATOM 785 C CA . GLY A 1 97 ? -1.096 -9.729 -9.050 1.00 92.44 97 GLY A CA 1
ATOM 786 C C . GLY A 1 97 ? -1.197 -8.800 -10.259 1.00 92.44 97 GLY A C 1
ATOM 787 O O . GLY A 1 97 ? -0.977 -9.242 -11.381 1.00 92.44 97 GLY A O 1
ATOM 788 N N . PHE A 1 98 ? -1.428 -7.502 -10.037 1.00 89.38 98 PHE A N 1
ATOM 789 C CA . PHE A 1 98 ? -1.419 -6.498 -11.103 1.00 89.38 98 PHE A CA 1
ATOM 790 C C . PHE A 1 98 ? -0.084 -6.493 -11.859 1.00 89.38 98 PHE A C 1
ATOM 792 O O . PHE A 1 98 ? -0.067 -6.594 -13.079 1.00 89.38 98 PHE A O 1
ATOM 799 N N . ARG A 1 99 ? 1.050 -6.456 -11.151 1.00 90.00 99 ARG A N 1
ATOM 800 C CA . ARG A 1 99 ? 2.380 -6.458 -11.785 1.00 90.00 99 ARG A CA 1
ATOM 801 C C . ARG A 1 99 ? 2.680 -7.722 -12.579 1.00 90.00 99 ARG A C 1
ATOM 803 O O . ARG A 1 99 ? 3.387 -7.633 -13.568 1.00 90.00 99 ARG A O 1
ATOM 810 N N . LEU A 1 100 ? 2.163 -8.873 -12.155 1.00 92.56 100 LEU A N 1
ATOM 811 C CA . LEU A 1 100 ? 2.313 -10.123 -12.899 1.00 92.56 100 LEU A CA 1
ATOM 812 C C . LEU A 1 100 ? 1.460 -10.136 -14.172 1.00 92.56 100 LEU A C 1
ATOM 814 O O . LEU A 1 100 ? 1.930 -10.595 -15.204 1.00 92.56 100 LEU A O 1
ATOM 818 N N . ILE A 1 101 ? 0.229 -9.615 -14.111 1.00 93.56 101 ILE A N 1
ATOM 819 C CA . ILE A 1 101 ? -0.664 -9.514 -15.279 1.00 93.56 101 ILE A CA 1
ATOM 820 C C . ILE A 1 101 ? -0.082 -8.568 -16.337 1.00 93.56 101 ILE A C 1
ATOM 822 O O . ILE A 1 101 ? -0.175 -8.853 -17.526 1.00 93.56 101 ILE A O 1
ATOM 826 N N . PHE A 1 102 ? 0.519 -7.460 -15.902 1.00 89.50 102 PHE A N 1
ATOM 827 C CA . PHE A 1 102 ? 1.124 -6.445 -16.770 1.00 89.50 102 PHE A CA 1
ATOM 828 C C . PHE A 1 102 ? 2.643 -6.600 -16.905 1.00 89.50 102 PHE A C 1
ATOM 830 O O . PHE A 1 102 ? 3.331 -5.631 -17.218 1.00 89.50 102 PHE A O 1
ATOM 837 N N . PHE A 1 103 ? 3.181 -7.790 -16.630 1.00 92.62 103 PHE A N 1
ATOM 838 C CA . PHE A 1 103 ? 4.598 -8.047 -16.838 1.00 92.62 103 PHE A CA 1
ATOM 839 C C . PHE A 1 103 ? 4.885 -8.057 -18.339 1.00 92.62 103 PHE A C 1
ATOM 841 O O . PHE A 1 103 ? 4.334 -8.883 -19.066 1.00 92.62 103 PHE A O 1
ATOM 848 N N . ASP A 1 104 ? 5.760 -7.161 -18.786 1.00 90.06 104 ASP A N 1
ATOM 849 C CA . ASP A 1 104 ? 6.145 -7.056 -20.187 1.00 90.06 104 ASP A CA 1
ATOM 850 C C . ASP A 1 104 ? 7.606 -7.467 -20.371 1.00 90.06 104 ASP A C 1
ATOM 852 O O . ASP A 1 104 ? 8.511 -6.904 -19.758 1.00 90.06 104 ASP A O 1
ATOM 856 N N . GLY A 1 105 ? 7.814 -8.483 -21.204 1.00 91.69 105 GLY A N 1
ATOM 857 C CA . GLY A 1 105 ? 9.123 -8.989 -21.604 1.00 91.69 105 GLY A CA 1
ATOM 858 C C . GLY A 1 105 ? 9.362 -8.885 -23.109 1.00 91.69 105 GLY A C 1
ATOM 859 O O . GLY A 1 105 ? 10.167 -9.653 -23.629 1.00 91.69 105 GLY A O 1
ATOM 860 N N . SER A 1 106 ? 8.632 -8.010 -23.814 1.00 93.12 106 SER A N 1
ATOM 861 C CA . SER A 1 106 ? 8.726 -7.838 -25.270 1.00 93.12 106 SER A CA 1
ATOM 862 C C . SER A 1 106 ? 10.119 -7.428 -25.744 1.00 93.12 106 SER A C 1
ATOM 864 O O . SER A 1 106 ? 10.553 -7.836 -26.819 1.00 93.12 106 SER A O 1
ATOM 866 N N . ASP A 1 107 ? 10.810 -6.618 -24.943 1.00 94.88 107 ASP A N 1
ATOM 867 C CA . ASP A 1 107 ? 12.162 -6.134 -25.184 1.00 94.88 107 ASP A CA 1
ATOM 868 C C . ASP A 1 107 ? 12.919 -5.930 -23.863 1.00 94.88 107 ASP A C 1
ATOM 870 O O . ASP A 1 107 ? 12.360 -6.040 -22.768 1.00 94.88 107 ASP A O 1
ATOM 874 N N . GLU A 1 108 ? 14.218 -5.652 -23.973 1.00 85.75 108 GLU A N 1
ATOM 875 C CA . GLU A 1 108 ? 15.118 -5.515 -22.828 1.00 85.75 108 GLU A CA 1
ATOM 876 C C . GLU A 1 108 ? 14.709 -4.371 -21.886 1.00 85.75 108 GLU A C 1
ATOM 878 O O . GLU A 1 108 ? 14.778 -4.528 -20.666 1.00 85.75 108 GLU A O 1
ATOM 883 N N . ILE A 1 109 ? 14.231 -3.244 -22.423 1.00 82.00 109 ILE A N 1
ATOM 884 C CA . ILE A 1 109 ? 13.859 -2.073 -21.621 1.00 82.00 109 ILE A CA 1
ATOM 885 C C . ILE A 1 109 ? 12.590 -2.376 -20.821 1.00 82.00 109 ILE A C 1
ATOM 887 O O . ILE A 1 109 ? 12.574 -2.194 -19.600 1.00 82.00 109 ILE A O 1
ATOM 891 N N . ASN A 1 110 ? 11.547 -2.880 -21.482 1.00 83.06 110 ASN A N 1
ATOM 892 C CA . ASN A 1 110 ? 10.282 -3.225 -20.836 1.00 83.06 110 ASN A CA 1
ATOM 893 C C . ASN A 1 110 ? 10.459 -4.353 -19.814 1.00 83.06 110 ASN A C 1
ATOM 895 O O . ASN A 1 110 ? 9.894 -4.283 -18.717 1.00 83.06 110 ASN A O 1
ATOM 899 N N . TYR A 1 111 ? 11.316 -5.333 -20.114 1.00 88.31 111 TYR A N 1
ATOM 900 C CA . TYR A 1 111 ? 11.675 -6.391 -19.174 1.00 88.31 111 TYR A CA 1
ATOM 901 C C . TYR A 1 111 ? 12.337 -5.829 -17.911 1.00 88.31 111 TYR A C 1
ATOM 903 O O . TYR A 1 111 ? 11.905 -6.132 -16.795 1.00 88.31 111 TYR A O 1
ATOM 911 N N . ILE A 1 112 ? 13.353 -4.971 -18.063 1.00 85.00 112 ILE A N 1
ATOM 912 C CA . ILE A 1 112 ? 14.050 -4.345 -16.930 1.00 85.00 112 ILE A CA 1
ATOM 913 C C . ILE A 1 112 ? 13.069 -3.537 -16.072 1.00 85.00 112 ILE A C 1
ATOM 915 O O . ILE A 1 112 ? 13.064 -3.684 -14.847 1.00 85.00 112 ILE A O 1
ATOM 919 N N . LEU A 1 113 ? 12.203 -2.725 -16.688 1.00 81.50 113 LEU A N 1
ATOM 920 C CA . LEU A 1 113 ? 11.193 -1.940 -15.971 1.00 81.50 113 LEU A CA 1
ATOM 921 C C . LEU A 1 113 ? 10.197 -2.835 -15.218 1.00 81.50 113 LEU A C 1
ATOM 923 O O . LEU A 1 113 ? 9.926 -2.596 -14.037 1.00 81.50 113 LEU A O 1
ATOM 927 N N . SER A 1 114 ? 9.705 -3.899 -15.855 1.00 87.69 114 SER A N 1
ATOM 928 C CA . SER A 1 114 ? 8.793 -4.871 -15.241 1.00 87.69 114 SER A CA 1
ATOM 929 C C . SER A 1 114 ? 9.427 -5.563 -14.032 1.00 87.69 114 SER A C 1
ATOM 931 O O . SER A 1 114 ? 8.803 -5.665 -12.971 1.00 87.69 114 SER A O 1
ATOM 933 N N . VAL A 1 115 ? 10.695 -5.974 -14.143 1.00 88.19 115 VAL A N 1
ATOM 934 C CA . VAL A 1 115 ? 11.456 -6.577 -13.039 1.00 88.19 115 VAL A CA 1
ATOM 935 C C . VAL A 1 115 ? 11.677 -5.577 -11.904 1.00 88.19 115 VAL A C 1
ATOM 937 O O . VAL A 1 115 ? 11.430 -5.920 -10.748 1.00 88.19 115 VAL A O 1
ATOM 940 N N . ILE A 1 116 ? 12.076 -4.334 -12.194 1.00 84.94 116 ILE A N 1
ATOM 941 C CA . ILE A 1 116 ? 12.240 -3.278 -11.178 1.00 84.94 116 ILE A CA 1
ATOM 942 C C . ILE A 1 116 ? 10.924 -3.046 -10.439 1.00 84.94 116 ILE A C 1
ATOM 944 O O . ILE A 1 116 ? 10.892 -2.999 -9.203 1.00 84.94 116 ILE A O 1
ATOM 948 N N . HIS A 1 117 ? 9.814 -2.944 -11.172 1.00 84.25 117 HIS A N 1
ATOM 949 C CA . HIS A 1 117 ? 8.508 -2.809 -10.557 1.00 84.25 117 HIS A CA 1
ATOM 950 C C . HIS A 1 117 ? 8.190 -4.019 -9.690 1.00 84.25 117 HIS A C 1
ATOM 952 O O . HIS A 1 117 ? 7.833 -3.816 -8.535 1.00 84.25 117 HIS A O 1
ATOM 958 N N . LEU A 1 118 ? 8.382 -5.253 -10.151 1.00 89.00 118 LEU A N 1
ATOM 959 C CA . LEU A 1 118 ? 8.146 -6.444 -9.334 1.00 89.00 118 LEU A CA 1
ATOM 960 C C . LEU A 1 118 ? 8.995 -6.440 -8.050 1.00 89.00 118 LEU A C 1
ATOM 962 O O . LEU A 1 118 ? 8.444 -6.565 -6.954 1.00 89.00 118 LEU A O 1
ATOM 966 N N . LEU A 1 119 ? 10.301 -6.187 -8.162 1.00 89.06 119 LEU A N 1
ATOM 967 C CA . LEU A 1 119 ? 11.235 -6.128 -7.033 1.00 89.06 119 LEU A CA 1
ATOM 968 C C . LEU A 1 119 ? 10.906 -5.005 -6.050 1.00 89.06 119 LEU A C 1
ATOM 970 O O . LEU A 1 119 ? 11.051 -5.190 -4.843 1.00 89.06 119 LEU A O 1
ATOM 974 N N . SER A 1 120 ? 10.373 -3.871 -6.518 1.00 86.00 120 SER A N 1
ATOM 975 C CA . SER A 1 120 ? 9.939 -2.794 -5.621 1.00 86.00 120 SER A CA 1
ATOM 976 C C . SER A 1 120 ? 8.855 -3.252 -4.634 1.00 86.00 120 SER A C 1
ATOM 978 O O . SER A 1 120 ? 8.690 -2.635 -3.583 1.00 86.00 120 SER A O 1
ATOM 980 N N . LEU A 1 121 ? 8.131 -4.351 -4.919 1.00 90.00 121 LEU A N 1
ATOM 981 C CA . LEU A 1 121 ? 7.162 -4.934 -3.982 1.00 90.00 121 LEU A CA 1
ATOM 982 C C . LEU A 1 121 ? 7.835 -5.390 -2.679 1.00 90.00 121 LEU A C 1
ATOM 984 O O . LEU A 1 121 ? 7.267 -5.221 -1.600 1.00 90.00 121 LEU A O 1
ATOM 988 N N . LEU A 1 122 ? 9.064 -5.908 -2.783 1.00 91.25 122 LEU A N 1
ATOM 989 C CA . LEU A 1 122 ? 9.862 -6.381 -1.650 1.00 91.25 122 LEU A CA 1
ATOM 990 C C . LEU A 1 122 ? 10.263 -5.248 -0.704 1.00 91.25 122 LEU A C 1
ATOM 992 O O . LEU A 1 122 ? 10.538 -5.500 0.463 1.00 91.25 122 LEU A O 1
ATOM 996 N N . VAL A 1 123 ? 10.266 -4.005 -1.185 1.00 91.31 123 VAL A N 1
ATOM 997 C CA . VAL A 1 123 ? 10.564 -2.817 -0.376 1.00 91.31 123 VAL A CA 1
ATOM 998 C C . VAL A 1 123 ? 9.272 -2.164 0.115 1.00 91.31 123 VAL A C 1
ATOM 1000 O O . VAL A 1 123 ? 9.141 -1.813 1.289 1.00 91.31 123 VAL A O 1
ATOM 1003 N N . ILE A 1 124 ? 8.280 -2.039 -0.768 1.00 90.44 124 ILE A N 1
ATOM 1004 C CA . ILE A 1 124 ? 7.041 -1.313 -0.488 1.00 90.44 124 ILE A CA 1
ATOM 1005 C C . ILE A 1 124 ? 6.151 -2.044 0.520 1.00 90.44 124 ILE A C 1
ATOM 1007 O O . ILE A 1 124 ? 5.518 -1.392 1.344 1.00 90.44 124 ILE A O 1
ATOM 1011 N N . ALA A 1 125 ? 6.111 -3.381 0.496 1.00 93.81 125 ALA A N 1
ATOM 1012 C CA . ALA A 1 125 ? 5.255 -4.149 1.391 1.00 93.81 125 ALA A CA 1
ATOM 1013 C C . ALA A 1 125 ? 5.751 -4.094 2.848 1.00 93.81 125 ALA A C 1
ATOM 1015 O O . ALA A 1 125 ? 4.943 -3.763 3.721 1.00 93.81 125 ALA A O 1
ATOM 1016 N N . PRO A 1 126 ? 7.054 -4.299 3.148 1.00 96.00 126 PRO A N 1
ATOM 1017 C CA . PRO A 1 126 ? 7.583 -4.032 4.484 1.00 96.00 126 PRO A CA 1
ATOM 1018 C C . PRO A 1 126 ? 7.391 -2.575 4.906 1.00 96.00 126 PRO A C 1
ATOM 1020 O O . PRO A 1 126 ? 6.939 -2.321 6.022 1.00 96.00 126 PRO A O 1
ATOM 1023 N N . PHE A 1 127 ? 7.670 -1.616 4.015 1.00 94.62 127 PHE A N 1
ATOM 1024 C CA . PHE A 1 127 ? 7.481 -0.196 4.309 1.00 94.62 127 PHE A CA 1
ATOM 1025 C C . PHE A 1 127 ? 6.033 0.128 4.698 1.00 94.62 127 PHE A C 1
ATOM 1027 O O . PHE A 1 127 ? 5.799 0.791 5.713 1.00 94.62 127 PHE A O 1
ATOM 1034 N N . PHE A 1 128 ? 5.065 -0.385 3.935 1.00 95.31 128 PHE A N 1
ATOM 1035 C CA . PHE A 1 128 ? 3.641 -0.242 4.213 1.00 95.31 128 PHE A CA 1
ATOM 1036 C C . PHE A 1 128 ? 3.288 -0.869 5.562 1.00 95.31 128 PHE A C 1
ATOM 1038 O O . PHE A 1 128 ? 2.704 -0.204 6.411 1.00 95.31 128 PHE A O 1
ATOM 1045 N N . TYR A 1 129 ? 3.719 -2.107 5.810 1.00 97.25 129 TYR A N 1
ATOM 1046 C CA . TYR A 1 129 ? 3.457 -2.811 7.063 1.00 97.25 129 TYR A CA 1
ATOM 1047 C C . TYR A 1 129 ? 3.963 -2.036 8.287 1.00 97.25 129 TYR A C 1
ATOM 1049 O O . TYR A 1 129 ? 3.203 -1.784 9.228 1.00 97.25 129 TYR A O 1
ATOM 1057 N N . PHE A 1 130 ? 5.238 -1.636 8.290 1.00 97.38 130 PHE A N 1
ATOM 1058 C CA . PHE A 1 130 ? 5.839 -0.950 9.434 1.00 97.38 130 PHE A CA 1
ATOM 1059 C C . PHE A 1 130 ? 5.253 0.448 9.635 1.00 97.38 130 PHE A C 1
ATOM 1061 O O . PHE A 1 130 ? 4.935 0.819 10.768 1.00 97.38 130 PHE A O 1
ATOM 1068 N N . SER A 1 131 ? 5.026 1.190 8.550 1.00 95.94 131 SER A N 1
ATOM 1069 C CA . SER A 1 131 ? 4.361 2.494 8.605 1.00 95.94 131 SER A CA 1
ATOM 1070 C C . SER A 1 131 ? 2.943 2.364 9.159 1.00 95.94 131 SER A C 1
ATOM 1072 O O . SER A 1 131 ? 2.599 3.020 10.141 1.00 95.94 131 SER A O 1
ATOM 1074 N N . SER A 1 132 ? 2.124 1.461 8.620 1.00 96.50 132 SER A N 1
ATOM 1075 C CA . SER A 1 132 ? 0.746 1.264 9.081 1.00 96.50 132 SER A CA 1
ATOM 1076 C C . SER A 1 132 ? 0.687 0.786 10.532 1.00 96.50 132 SER A C 1
ATOM 1078 O O . SER A 1 132 ? -0.159 1.260 11.288 1.00 96.50 132 SER A O 1
ATOM 1080 N N . LYS A 1 133 ? 1.624 -0.059 10.982 1.00 96.75 133 LYS A N 1
ATOM 1081 C CA . LYS A 1 133 ? 1.756 -0.456 12.399 1.00 96.75 133 LYS A CA 1
ATOM 1082 C C . LYS A 1 133 ? 2.032 0.738 13.327 1.00 96.75 133 LYS A C 1
ATOM 1084 O O . LYS A 1 133 ? 1.596 0.756 14.487 1.00 96.75 133 LYS A O 1
ATOM 1089 N N . ASN A 1 134 ? 2.739 1.753 12.837 1.00 95.06 134 ASN A N 1
ATOM 1090 C CA . ASN A 1 134 ? 3.019 2.961 13.606 1.00 95.06 134 ASN A CA 1
ATOM 1091 C C . ASN A 1 134 ? 1.786 3.860 13.758 1.00 95.06 134 ASN A C 1
ATOM 1093 O O . ASN A 1 134 ? 1.626 4.451 14.825 1.00 95.06 134 ASN A O 1
ATOM 1097 N N . TYR A 1 135 ? 0.883 3.899 12.773 1.00 94.81 135 TYR A N 1
ATOM 1098 C CA . TYR A 1 135 ? -0.270 4.812 12.780 1.00 94.81 135 TYR A CA 1
ATOM 1099 C C . TYR A 1 135 ? -1.614 4.164 13.154 1.00 94.81 135 TYR A C 1
ATOM 1101 O O . TYR A 1 135 ? -2.459 4.828 13.757 1.00 94.81 135 TYR A O 1
ATOM 1109 N N . ILE A 1 136 ? -1.830 2.880 12.856 1.00 94.19 136 ILE A N 1
ATOM 1110 C CA . ILE A 1 136 ? -3.038 2.144 13.256 1.00 94.19 136 ILE A CA 1
ATOM 1111 C C . ILE A 1 136 ? -2.838 1.584 14.664 1.00 94.19 136 ILE A C 1
ATOM 1113 O O . ILE A 1 136 ? -1.988 0.726 14.904 1.00 94.19 136 ILE A O 1
ATOM 1117 N N . LYS A 1 137 ? -3.652 2.058 15.609 1.00 93.12 137 LYS A N 1
ATOM 1118 C CA . LYS A 1 137 ? -3.602 1.662 17.022 1.00 93.12 137 LYS A CA 1
ATOM 1119 C C . LYS A 1 137 ? -4.930 1.080 17.475 1.00 93.12 137 LYS A C 1
ATOM 1121 O O . LYS A 1 137 ? -5.980 1.499 16.989 1.00 93.12 137 LYS A O 1
ATOM 1126 N N . ASN A 1 138 ? -4.870 0.169 18.445 1.0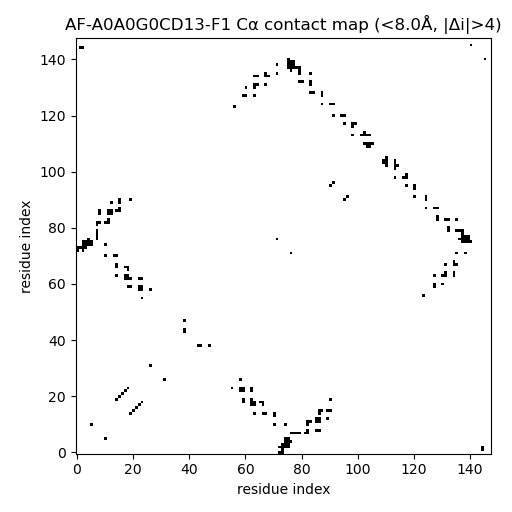0 87.88 138 ASN A N 1
ATOM 1127 C CA . ASN A 1 138 ? -6.053 -0.262 19.177 1.00 87.88 138 ASN A CA 1
ATOM 1128 C C . ASN A 1 138 ? -6.716 0.964 19.802 1.00 87.88 138 ASN A C 1
ATOM 1130 O O . ASN A 1 138 ? -6.049 1.789 20.430 1.00 87.88 138 ASN A O 1
ATOM 1134 N N . ARG A 1 139 ? -8.024 1.085 19.622 1.00 79.00 139 ARG A N 1
ATOM 1135 C CA . ARG A 1 139 ? -8.825 2.103 20.295 1.00 79.00 139 ARG A CA 1
ATOM 1136 C C . ARG A 1 139 ? -10.017 1.392 20.888 1.00 79.00 139 ARG A C 1
ATOM 1138 O O . ARG A 1 139 ? -10.868 0.903 20.151 1.00 79.00 139 ARG A O 1
ATOM 1145 N N . GLY A 1 140 ? -9.983 1.277 22.210 1.00 63.59 140 GLY A N 1
ATOM 1146 C CA . GLY A 1 140 ? -11.026 0.635 22.984 1.00 63.59 140 GLY A CA 1
ATOM 1147 C C . GLY A 1 140 ? -12.324 1.430 22.967 1.00 63.59 140 GLY A C 1
ATOM 1148 O O . GLY A 1 140 ? -12.378 2.606 22.611 1.00 63.59 140 GLY A O 1
ATOM 1149 N N . GLU A 1 141 ? -13.362 0.729 23.380 1.00 56.38 141 GLU A N 1
ATOM 1150 C CA . GLU A 1 141 ? -14.681 1.235 23.705 1.00 56.38 141 GLU A CA 1
ATOM 1151 C C . GLU A 1 141 ? -14.592 2.150 24.947 1.00 56.38 141 GLU A C 1
ATOM 1153 O O . GLU A 1 141 ? -14.598 1.680 26.083 1.00 56.38 141 GLU A O 1
ATOM 1158 N N . THR A 1 142 ? -14.473 3.469 24.768 1.00 54.84 142 THR A N 1
ATOM 1159 C CA . THR A 1 142 ? -14.833 4.406 25.846 1.00 54.84 142 THR A CA 1
ATOM 1160 C C . THR A 1 142 ? -16.352 4.376 25.987 1.00 54.84 142 THR A C 1
ATOM 1162 O O . THR A 1 142 ? -17.051 4.538 24.991 1.00 54.84 142 THR A O 1
ATOM 1165 N N . LYS A 1 143 ? -16.869 4.149 27.204 1.00 48.94 143 LYS A N 1
ATOM 1166 C CA . LYS A 1 143 ? -18.309 3.964 27.502 1.00 48.94 143 LYS A CA 1
ATOM 1167 C C . LYS A 1 143 ? -19.230 5.061 26.936 1.00 48.94 143 LYS A C 1
ATOM 1169 O O . LYS A 1 143 ? -20.411 4.806 26.731 1.00 48.94 143 LYS A O 1
ATOM 1174 N N . GLU A 1 144 ? -18.697 6.243 26.641 1.00 52.59 144 GLU A N 1
ATOM 1175 C CA . GLU A 1 144 ? -19.419 7.357 26.012 1.00 52.59 144 GLU A CA 1
ATOM 1176 C C . GLU A 1 144 ? -19.738 7.141 24.517 1.00 52.59 144 GLU A C 1
ATOM 1178 O O . GLU A 1 144 ? -20.650 7.774 23.996 1.00 52.59 144 GLU A O 1
ATOM 1183 N N . ASP A 1 145 ? -19.059 6.217 23.827 1.00 51.53 145 ASP A N 1
ATOM 1184 C CA . ASP A 1 145 ? -19.260 5.947 22.392 1.00 51.53 145 ASP A CA 1
ATOM 1185 C C . ASP A 1 145 ? -20.366 4.893 22.112 1.00 51.53 145 ASP A C 1
ATOM 1187 O O . ASP A 1 145 ? -20.649 4.613 20.946 1.00 51.53 145 ASP A O 1
ATOM 1191 N N . ILE A 1 146 ? -20.991 4.300 23.147 1.00 49.66 146 ILE A N 1
ATOM 1192 C CA . ILE A 1 146 ? -21.888 3.120 23.021 1.00 49.66 146 ILE A CA 1
ATOM 1193 C C . ILE A 1 146 ? -23.356 3.411 23.382 1.00 49.66 146 ILE A C 1
ATOM 1195 O O . ILE A 1 146 ? -24.235 2.627 23.034 1.00 49.66 146 ILE A O 1
ATOM 1199 N N . ILE A 1 147 ? -23.675 4.531 24.039 1.00 49.00 147 ILE A N 1
ATOM 1200 C CA . ILE A 1 147 ? -25.048 4.780 24.508 1.00 49.00 147 ILE A CA 1
ATOM 1201 C C . ILE A 1 147 ? -25.819 5.663 23.513 1.00 49.00 147 ILE A C 1
ATOM 1203 O O . ILE A 1 147 ? -25.656 6.882 23.494 1.00 49.00 147 ILE A O 1
ATOM 1207 N N . GLN A 1 148 ? -26.643 4.987 22.701 1.00 42.44 148 GLN A N 1
ATOM 1208 C CA . GLN A 1 148 ? -27.953 5.336 22.103 1.00 42.44 148 GLN A CA 1
ATOM 1209 C C . GLN A 1 148 ? -28.075 4.802 20.678 1.00 42.44 148 GLN A C 1
ATOM 1211 O O . GLN A 1 148 ? -27.330 5.288 19.794 1.00 42.44 148 GLN A O 1
#

Solvent-accessible surface area (backbone atoms only — not comparable to full-atom values): 8029 Å² total; per-residue (Å²): 123,84,53,43,83,67,58,51,66,58,56,10,49,54,38,30,46,40,20,70,41,53,42,55,51,52,49,46,68,72,46,42,66,61,50,54,61,51,54,75,70,61,80,51,64,68,64,52,51,54,50,51,51,54,49,50,54,54,48,41,52,53,19,37,51,53,29,31,55,50,46,65,59,46,36,50,31,87,52,29,66,59,20,34,51,48,19,36,49,50,47,50,52,54,56,48,49,49,48,62,75,67,52,40,70,89,45,72,67,50,28,52,52,37,50,53,56,56,56,46,48,73,52,49,46,58,52,49,36,56,53,37,55,73,58,41,59,64,40,80,87,55,80,83,73,71,81,129

Foldseek 3Di:
DQADEDDLLVLLVLLLCQLVPDQLVVCCVVCVVVLVVVCVPPVCNPVSVVVVVVVSLVSSLVSLQVSLVVSVVHHAAADLLSSLVSNLVVNCCVQLVVLVVPQDPPDDVSNVVSVVSNVVNVVVSVSSSVSNVVRHDHDDDDVVSPDD

pLDDT: mean 83.95, std 13.11, range [42.44, 98.06]

Mean predicted aligned error: 7.06 Å

Radius of gyration: 18.24 Å; Cα contacts (8 Å, |Δi|>4): 141; chains: 1; bounding box: 46×28×53 Å

=== Feature glossary ===
The record interleaves many kinds of information about one protein. Here is each kind framed as the question it answers.

Q: What known structures does this most resemble?
A: Structural nearest neighbors (via Foldseek easy-search vs the PDB). Reported per hit: target PDB id, E-value, and alignment TM-score. A TM-score above ~0.5 is the conventional threshold for 'same fold'.

Q: Where is each backbone atom in 3D?
A: The mmCIF table is the protein's shape written out atom by atom. For each backbone N, Cα, C, and carbonyl O, it records an (x, y, z) coordinate triple in Å plus the residue type, chain letter, and residue number.

Q: What are the backbone torsion angles?
A: The φ/ψ torsion pair specifies the backbone conformation at each residue. φ rotates about the N–Cα bond, ψ about the Cα–C bond. Steric clashes forbid most of the (φ, ψ) plane — the allowed regions (α-helix basin, β-sheet basin, left-handed helix) are the Ramachandran-allowed regions.

Q: Which residues are buried vs exposed?
A: Solvent-accessible surface area (SASA) is the area in Å² traced out by the centre of a 1.4 Å probe sphere (a water molecule) rolled over the protein's van der Waals surface (Shrake–Rupley / Lee–Richards construction). Buried residues have near-zero SASA; fully exposed residues can exceed 200 Å². The total SASA scales roughly with the number of surface residues.

Q: How confident is the AlphaFold model at each residue?
A: pLDDT is the predicted lDDT-Cα score: AlphaFold's confidence that the local environment of each residue (all inter-atomic distances within 15 Å) is correctly placed. It is a per-residue number between 0 and 100, with higher meaning more reliable.

Q: What does the local fold look like, residue by residue?
A: 3Di is Foldseek's structural alphabet. Each residue is assigned one of twenty discrete states based on how its Cα sits relative to its spatial (not sequential) neighbors. Aligning 3Di strings finds structural homologs roughly as well as full 3D superposition, but orders of magnitude faster.

Q: How big and how compact is the whole molecule?
A: Radius of gyration (Rg) is the root-mean-square distance of Cα atoms from their centroid — a single number for overall size and compactness. A globular domain of N residues has Rg ≈ 2.2·N^0.38 Å; an extended or disordered chain has a much larger Rg. The Cα contact count is the number of residue pairs whose Cα atoms are within 8 Å and are more than four positions apart in sequence — a standard proxy for tertiary packing density. The bounding box is the smallest axis-aligned box enclosing all Cα atoms.

Q: Which residues are in helices, strands, or loops?
A: DSSP 8-state secondary structure assigns each residue one of H (α-helix), G (3₁₀-helix), I (π-helix), E (extended β-strand), B (isolated β-bridge), T (hydrogen-bonded turn), S (bend), or '-' (coil). The assignment is computed from backbone hydrogen-bond geometry via the Kabsch–Sander algorithm.

Q: How mobile is each atom in the crystal?
A: Crystallographic B-factors measure how much each atom's electron density is smeared out, in Å². They rise in mobile loops and surface residues and fall in the buried interior. In AlphaFold models this column is repurposed to hold pLDDT instead.

Q: What if only a Cα trace is available?
A: P-SEA three-state annotation labels each residue as helix, strand, or coil based purely on the geometry of the Cα trace. It serves as a fallback when the full backbone (and thus DSSP) is unavailable.

Q: What family and function is it annotated with?
A: Database cross-references. InterPro integrates a dozen domain/family signature databases into unified entries with residue-range hits. GO terms attach function/process/location labels with evidence codes. CATH codes position the fold in a four-level structural taxonomy. Organism is the NCBI-taxonomy species name.

Q: Are the domains correctly placed relative to each other?
A: Predicted Aligned Error (PAE) is an AlphaFold confidence matrix: entry (i, j) is the expected error in the position of residue j, in ångströms, when the prediction is superimposed on the true structure at residue i. Low PAE within a block of residues means that block is internally rigid and well-predicted; high PAE between two blocks means their relative placement is uncertain even if each block individually is confident.

Q: What do the diagnostic plots show?
A: Three diagnostic plots accompany the record. The Cα contact map visualizes the tertiary structure as a 2D adjacency matrix (8 Å cutoff, sequence-local contacts suppressed). The Ramachandran plot shows the distribution of backbone (φ, ψ) torsions, with points in the α and β basins reflecting secondary structure content. The PAE plot shows AlphaFold's inter-residue confidence as a color matrix.

Q: What is the amino-acid chain?
A: Primary structure: the covalent order of the twenty standard amino acids along the backbone. Two proteins with the same sequence will (almost al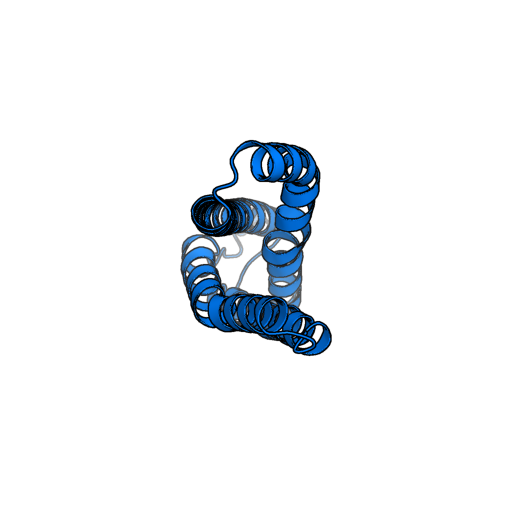ways) fold to the same structure; two with 30% identity often share a fold but not the details.

Q: What do the rendered images show?
A: The six renders are orthographic views along the three Cartesian axes in both directions. Representation (cartoon, sticks, or surface) and color scheme (sequence-rainbow or by-chain) vary across proteins so the training set covers all the common visualization conventions.